Protein AF-A0A6B2H0Z5-F1 (afdb_monomer_lite)

Structure (mmCIF, N/CA/C/O backbone):
data_AF-A0A6B2H0Z5-F1
#
_entry.id   AF-A0A6B2H0Z5-F1
#
loop_
_atom_site.group_PDB
_atom_site.id
_atom_site.type_symbol
_atom_site.label_atom_id
_atom_site.label_alt_id
_atom_site.label_comp_id
_atom_site.label_asym_id
_atom_site.label_entity_id
_atom_site.label_seq_id
_atom_site.pdbx_PDB_ins_code
_atom_site.Cartn_x
_atom_site.Cartn_y
_atom_site.Cartn_z
_atom_site.occupancy
_atom_site.B_iso_or_equiv
_atom_site.auth_seq_id
_atom_site.auth_comp_id
_atom_site.auth_asym_id
_atom_site.auth_atom_id
_atom_site.pdbx_PDB_model_num
ATOM 1 N N . MET A 1 1 ? 14.601 -11.445 -12.631 1.00 54.88 1 MET A N 1
ATOM 2 C CA . MET A 1 1 ? 14.961 -10.022 -12.472 1.00 54.88 1 MET A CA 1
ATOM 3 C C . MET A 1 1 ? 13.698 -9.338 -11.996 1.00 54.88 1 MET A C 1
ATOM 5 O O . MET A 1 1 ? 12.668 -9.579 -12.610 1.00 54.88 1 MET A O 1
ATOM 9 N N . VAL A 1 2 ? 13.728 -8.634 -10.868 1.00 63.78 2 VAL A N 1
ATOM 10 C CA . VAL A 1 2 ? 12.525 -7.938 -10.394 1.00 63.78 2 VAL A CA 1
ATOM 11 C C . VAL A 1 2 ? 12.259 -6.772 -11.336 1.00 63.78 2 VAL A C 1
ATOM 13 O O . VAL A 1 2 ? 13.177 -6.010 -11.643 1.00 63.78 2 VAL A O 1
ATOM 16 N N . ASP A 1 3 ? 11.029 -6.669 -11.828 1.00 83.62 3 ASP A N 1
ATOM 17 C CA . ASP A 1 3 ? 10.642 -5.592 -12.726 1.00 83.62 3 ASP A CA 1
ATOM 18 C C . ASP A 1 3 ? 10.472 -4.292 -11.928 1.00 83.62 3 ASP A C 1
ATOM 20 O O . ASP A 1 3 ? 9.565 -4.160 -11.104 1.00 83.62 3 ASP A O 1
ATOM 24 N N . LYS A 1 4 ? 11.348 -3.311 -12.183 1.00 89.19 4 LYS A N 1
ATOM 25 C CA . LYS A 1 4 ? 11.259 -1.968 -11.586 1.00 89.19 4 LYS A CA 1
ATOM 26 C C . LYS A 1 4 ? 9.929 -1.280 -11.905 1.00 89.19 4 LYS A C 1
ATOM 28 O O . LYS A 1 4 ? 9.521 -0.390 -11.163 1.00 89.19 4 LYS A O 1
ATOM 33 N N . THR A 1 5 ? 9.264 -1.679 -12.986 1.00 90.88 5 THR A N 1
ATOM 34 C CA . THR A 1 5 ? 7.922 -1.220 -13.350 1.00 90.88 5 THR A CA 1
ATOM 35 C C . THR A 1 5 ? 6.904 -1.689 -12.321 1.00 90.88 5 THR A C 1
ATOM 37 O O . THR A 1 5 ? 6.178 -0.859 -11.785 1.00 90.88 5 THR A O 1
ATOM 40 N N . ASN A 1 6 ? 6.924 -2.976 -11.961 1.00 92.50 6 ASN A N 1
ATOM 41 C CA . ASN A 1 6 ? 6.032 -3.530 -10.942 1.00 92.50 6 ASN A CA 1
ATOM 42 C C . ASN A 1 6 ? 6.321 -2.931 -9.564 1.00 92.50 6 ASN A C 1
ATOM 44 O O . ASN A 1 6 ? 5.388 -2.574 -8.858 1.00 92.50 6 ASN A O 1
ATOM 48 N N . LEU A 1 7 ? 7.596 -2.733 -9.204 1.00 93.94 7 LEU A N 1
ATOM 49 C CA . LEU A 1 7 ? 7.946 -2.058 -7.945 1.00 93.94 7 LEU A CA 1
ATOM 50 C C . LEU A 1 7 ? 7.354 -0.644 -7.871 1.00 93.94 7 LEU A C 1
ATOM 52 O O . LEU A 1 7 ? 6.771 -0.271 -6.855 1.00 93.94 7 LEU A O 1
ATOM 56 N N . ARG A 1 8 ? 7.492 0.145 -8.946 1.00 94.88 8 ARG A N 1
ATOM 57 C CA . ARG A 1 8 ? 6.935 1.505 -9.019 1.00 94.88 8 ARG A CA 1
ATOM 58 C C . ARG A 1 8 ? 5.415 1.496 -8.986 1.00 94.88 8 ARG A C 1
ATOM 60 O O . ARG A 1 8 ? 4.840 2.303 -8.271 1.00 94.88 8 ARG A O 1
ATOM 67 N N . LEU A 1 9 ? 4.786 0.596 -9.737 1.00 95.19 9 LEU A N 1
ATOM 68 C CA . LEU A 1 9 ? 3.334 0.487 -9.781 1.00 95.19 9 LEU A CA 1
ATOM 69 C C . LEU A 1 9 ? 2.774 0.130 -8.398 1.00 95.19 9 LEU A C 1
ATOM 71 O O . LEU A 1 9 ? 1.951 0.875 -7.884 1.00 95.19 9 LEU A O 1
ATOM 75 N N . ALA A 1 10 ? 3.304 -0.911 -7.745 1.00 95.62 10 ALA A N 1
ATOM 76 C CA . ALA A 1 10 ? 2.910 -1.294 -6.386 1.00 95.62 10 ALA A CA 1
ATOM 77 C C . ALA A 1 10 ? 3.053 -0.129 -5.395 1.00 95.62 10 ALA A C 1
ATOM 79 O O . ALA A 1 10 ? 2.134 0.159 -4.630 1.00 95.62 10 ALA A O 1
ATOM 80 N N . LEU A 1 11 ? 4.200 0.560 -5.429 1.00 96.50 11 LEU A N 1
ATOM 81 C CA . LEU A 1 11 ? 4.492 1.682 -4.542 1.00 96.50 11 LEU A CA 1
ATOM 82 C C . LEU A 1 11 ? 3.501 2.839 -4.726 1.00 96.50 11 LEU A C 1
ATOM 84 O O . LEU A 1 11 ? 2.967 3.350 -3.742 1.00 96.50 11 LEU A O 1
ATOM 88 N N . GLU A 1 12 ? 3.277 3.277 -5.965 1.00 97.00 12 GLU A N 1
ATOM 89 C CA . GLU A 1 12 ? 2.413 4.426 -6.245 1.00 97.00 12 GLU A CA 1
ATOM 90 C C . GLU A 1 12 ? 0.940 4.090 -5.989 1.00 97.00 12 GLU A C 1
ATOM 92 O O . GLU A 1 12 ? 0.263 4.849 -5.296 1.00 97.00 12 GLU A O 1
ATOM 97 N N . THR A 1 13 ? 0.457 2.925 -6.433 1.00 96.50 13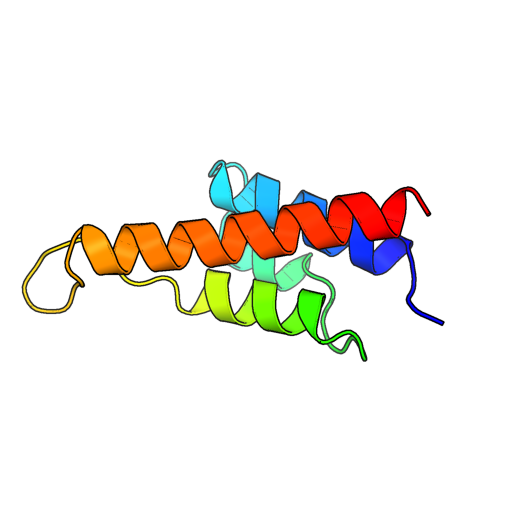 THR A N 1
ATOM 98 C CA . THR A 1 13 ? -0.929 2.499 -6.188 1.00 96.50 13 THR A CA 1
ATOM 99 C C . THR A 1 13 ? -1.210 2.343 -4.689 1.00 96.50 13 THR A C 1
ATOM 101 O O . THR A 1 13 ? -2.227 2.839 -4.203 1.00 96.50 13 THR A O 1
ATOM 104 N N . ALA A 1 14 ? -0.291 1.748 -3.918 1.00 96.25 14 ALA A N 1
ATOM 105 C CA . ALA A 1 14 ? -0.426 1.667 -2.462 1.00 96.25 14 ALA A CA 1
ATOM 106 C C . ALA A 1 14 ? -0.514 3.054 -1.809 1.00 96.25 14 ALA A C 1
ATOM 108 O O . ALA A 1 14 ? -1.377 3.292 -0.963 1.00 96.25 14 ALA A O 1
ATOM 109 N N . LYS A 1 15 ? 0.348 3.995 -2.216 1.00 96.81 15 LYS A N 1
ATOM 110 C CA . LYS A 1 15 ? 0.331 5.372 -1.697 1.00 96.81 15 LYS A CA 1
ATOM 111 C C . LYS A 1 15 ? -0.968 6.096 -2.024 1.00 96.81 15 LYS A C 1
ATOM 113 O O . LYS A 1 15 ? -1.49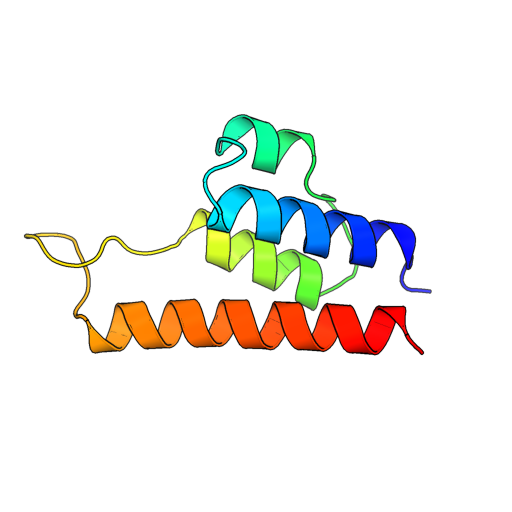0 6.817 -1.175 1.00 96.81 15 LYS A O 1
ATOM 118 N N . GLU A 1 16 ? -1.488 5.935 -3.236 1.00 97.50 16 GLU A N 1
ATOM 119 C CA . GLU A 1 16 ? -2.764 6.530 -3.630 1.00 97.50 16 GLU A CA 1
ATOM 120 C C . GLU A 1 16 ? -3.930 5.970 -2.814 1.00 97.50 16 GLU A C 1
ATOM 122 O O . GLU A 1 16 ? -4.781 6.747 -2.373 1.00 97.50 16 GLU A O 1
ATOM 127 N N . PHE A 1 17 ? -3.942 4.659 -2.555 1.00 96.19 17 PHE A N 1
ATOM 128 C CA . PHE A 1 17 ? -4.965 4.018 -1.732 1.00 96.19 17 PHE A CA 1
ATOM 129 C C . PHE A 1 17 ? -4.906 4.496 -0.277 1.00 96.19 17 PHE A C 1
ATOM 131 O O . PHE A 1 17 ? -5.913 4.951 0.263 1.00 96.19 17 PHE A O 1
ATOM 138 N N . ILE A 1 18 ? -3.720 4.488 0.342 1.00 93.56 18 ILE A N 1
ATOM 139 C CA . ILE A 1 18 ? -3.520 4.953 1.727 1.00 93.56 18 ILE A CA 1
ATOM 140 C C . ILE A 1 18 ? -3.899 6.434 1.872 1.00 93.56 18 ILE A C 1
ATOM 142 O O . ILE A 1 18 ? -4.464 6.843 2.885 1.00 93.56 18 ILE A O 1
ATOM 146 N N . ALA A 1 19 ? -3.637 7.247 0.844 1.00 95.25 19 ALA A N 1
ATOM 147 C CA . ALA A 1 19 ? -4.048 8.648 0.801 1.00 95.25 19 ALA A CA 1
ATOM 148 C C . ALA A 1 19 ? -5.556 8.850 0.539 1.00 95.25 19 ALA A C 1
ATOM 150 O O . ALA A 1 19 ? -6.008 9.996 0.490 1.00 95.25 19 ALA A O 1
ATOM 151 N N . GLY A 1 20 ? -6.326 7.777 0.332 1.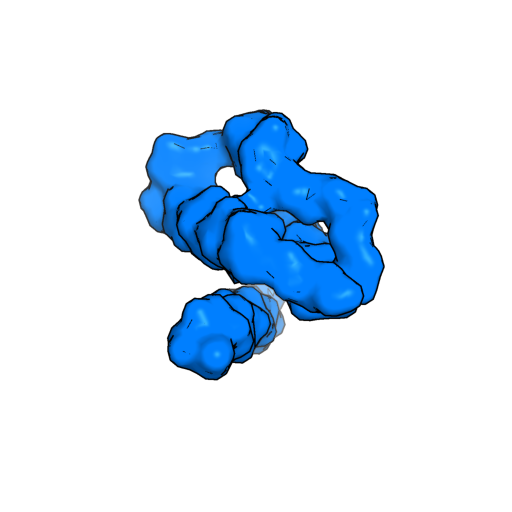00 94.94 20 GLY A N 1
ATOM 152 C CA . GLY A 1 20 ? -7.757 7.822 0.030 1.00 94.94 20 GLY A CA 1
ATOM 153 C C . GLY A 1 20 ? -8.088 8.403 -1.347 1.00 94.94 20 GLY A C 1
ATOM 154 O O . GLY A 1 20 ? -9.200 8.886 -1.553 1.00 94.94 20 GLY A O 1
ATOM 155 N N . LYS A 1 21 ? -7.126 8.415 -2.279 1.00 97.62 21 LYS A N 1
ATOM 156 C CA . LYS A 1 21 ? -7.313 8.941 -3.643 1.00 97.62 21 LYS A CA 1
ATOM 157 C C . LYS A 1 21 ? -7.972 7.934 -4.579 1.00 97.62 21 LYS A C 1
ATOM 159 O O . LYS A 1 21 ? -8.614 8.344 -5.542 1.00 97.62 21 LYS A O 1
ATOM 164 N N . ILE A 1 22 ? -7.791 6.648 -4.296 1.00 96.81 22 ILE A N 1
ATOM 165 C CA . ILE A 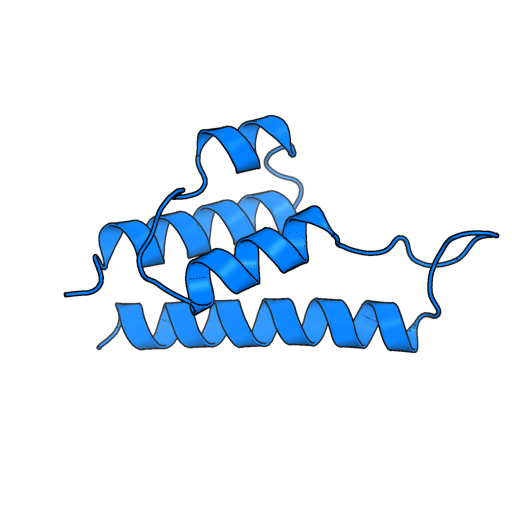1 22 ? -8.397 5.537 -5.025 1.00 96.81 22 ILE A CA 1
ATOM 166 C C . ILE A 1 22 ? -9.110 4.605 -4.046 1.00 96.81 22 ILE A C 1
ATOM 168 O O . ILE A 1 22 ? -8.722 4.506 -2.881 1.00 96.81 22 ILE A O 1
ATOM 172 N N . ASP A 1 23 ? -10.165 3.942 -4.509 1.00 95.56 23 ASP A N 1
ATOM 173 C CA . ASP A 1 23 ? -10.876 2.933 -3.727 1.00 95.56 23 ASP A CA 1
ATOM 174 C C . ASP A 1 23 ? -10.215 1.544 -3.828 1.00 95.56 23 ASP A C 1
ATOM 176 O O . ASP A 1 23 ? -9.244 1.336 -4.558 1.00 95.56 23 ASP A O 1
ATOM 180 N N . TYR A 1 24 ? -10.735 0.569 -3.077 1.00 93.75 24 TYR A N 1
ATOM 181 C CA . TYR A 1 24 ? -10.190 -0.792 -3.077 1.00 93.75 24 TYR A CA 1
ATOM 182 C C . TYR A 1 24 ? -10.336 -1.490 -4.437 1.00 93.75 24 TYR A C 1
ATOM 184 O O . TYR A 1 24 ? -9.485 -2.290 -4.810 1.00 93.75 24 TYR A O 1
ATOM 192 N N . LYS A 1 25 ? -11.383 -1.179 -5.211 1.00 95.00 25 LYS A N 1
ATOM 193 C CA . LYS A 1 25 ? -11.539 -1.756 -6.548 1.00 95.00 25 LYS A CA 1
ATOM 194 C C . LYS A 1 25 ? -10.424 -1.251 -7.463 1.00 95.00 25 LYS A C 1
ATOM 196 O O . LYS A 1 25 ? -9.798 -2.038 -8.156 1.00 95.00 25 LYS A O 1
ATOM 201 N N . GLN A 1 26 ? -10.147 0.047 -7.425 1.00 95.75 26 GLN A N 1
ATOM 202 C CA . GLN A 1 26 ? -9.047 0.657 -8.161 1.00 95.75 26 GLN A CA 1
ATOM 203 C C . GLN A 1 26 ? -7.681 0.175 -7.665 1.00 95.75 26 GLN A C 1
ATOM 205 O O . GLN A 1 26 ? -6.776 0.045 -8.481 1.00 95.75 26 GLN A O 1
ATOM 210 N N . LEU A 1 27 ? -7.514 -0.093 -6.367 1.00 95.12 27 LEU A N 1
ATOM 211 C CA . LEU A 1 27 ? -6.325 -0.773 -5.856 1.00 95.12 27 LEU A CA 1
ATOM 212 C C . LEU A 1 27 ? -6.188 -2.141 -6.534 1.00 95.12 27 LEU A C 1
ATOM 214 O O . LEU A 1 27 ? -5.199 -2.361 -7.213 1.00 95.12 27 LEU A O 1
ATOM 218 N N . ASN A 1 28 ? -7.193 -3.010 -6.426 1.00 93.31 28 ASN A N 1
ATOM 219 C CA . ASN A 1 28 ? -7.167 -4.360 -6.992 1.00 93.31 28 ASN A CA 1
ATOM 220 C C . ASN A 1 28 ? -6.967 -4.376 -8.521 1.00 93.31 28 ASN A C 1
ATOM 222 O O . ASN A 1 28 ? -6.277 -5.238 -9.041 1.00 93.31 28 ASN A O 1
ATOM 226 N N . ASP A 1 29 ? -7.548 -3.422 -9.250 1.00 93.94 29 ASP A N 1
ATOM 227 C CA . ASP A 1 29 ? -7.426 -3.353 -10.712 1.00 93.94 29 ASP A CA 1
ATOM 228 C C . ASP A 1 29 ? -6.039 -2.855 -11.176 1.00 93.94 29 ASP A C 1
ATOM 230 O O . ASP A 1 29 ? -5.625 -3.155 -12.297 1.00 93.94 29 ASP A O 1
ATOM 234 N N . ASN A 1 30 ? -5.335 -2.062 -10.355 1.00 92.75 30 ASN A N 1
ATOM 235 C CA . ASN A 1 30 ? -4.069 -1.415 -10.735 1.00 92.75 30 ASN A CA 1
ATOM 236 C C . ASN A 1 30 ? -2.838 -1.977 -10.015 1.00 92.75 30 ASN A C 1
ATOM 238 O O . ASN A 1 30 ? -1.715 -1.712 -10.448 1.00 92.75 30 ASN A O 1
ATOM 242 N N . PHE A 1 31 ? -3.020 -2.698 -8.909 1.00 93.50 31 PHE A N 1
ATOM 243 C CA . PHE A 1 31 ? -1.913 -3.290 -8.175 1.00 93.50 31 PHE A CA 1
ATOM 244 C C . PHE A 1 31 ? -1.300 -4.422 -9.012 1.00 93.50 31 PHE A C 1
ATOM 246 O O . PHE A 1 31 ? -2.025 -5.169 -9.669 1.00 93.50 31 PHE A O 1
ATOM 253 N N . PRO A 1 32 ? 0.036 -4.546 -9.063 1.00 91.69 32 PRO A N 1
ATOM 254 C CA . PRO A 1 32 ? 0.662 -5.616 -9.822 1.00 91.69 32 PRO A CA 1
ATOM 255 C C . PRO A 1 32 ? 0.427 -6.964 -9.132 1.00 91.69 32 PRO A C 1
ATOM 257 O O . PRO A 1 32 ? 1.077 -7.278 -8.136 1.00 91.69 32 PRO A O 1
ATOM 260 N N . ASP A 1 33 ? -0.467 -7.760 -9.708 1.00 76.12 33 ASP A N 1
ATOM 261 C CA . ASP A 1 33 ? -0.721 -9.141 -9.304 1.00 76.12 33 ASP A CA 1
ATOM 262 C C . ASP A 1 33 ? 0.340 -10.110 -9.854 1.00 76.12 33 ASP A C 1
ATOM 264 O O . ASP A 1 33 ? 1.051 -9.828 -10.824 1.00 76.12 33 ASP A O 1
ATOM 268 N N . ASP A 1 34 ? 0.424 -11.290 -9.230 1.00 66.69 34 ASP A N 1
ATOM 269 C CA . ASP A 1 34 ? 1.204 -12.446 -9.701 1.00 66.69 34 ASP A CA 1
ATOM 270 C C . ASP A 1 34 ? 2.709 -12.159 -9.877 1.00 66.69 34 ASP A C 1
ATOM 272 O O . ASP A 1 34 ? 3.406 -12.675 -10.760 1.00 66.69 34 ASP A O 1
ATOM 276 N N . THR A 1 35 ? 3.246 -11.298 -9.009 1.00 73.88 35 THR A N 1
ATOM 277 C CA . THR A 1 35 ? 4.680 -11.032 -8.985 1.00 73.88 35 THR A CA 1
ATOM 278 C C . THR A 1 35 ? 5.416 -12.133 -8.219 1.00 73.88 35 THR A C 1
ATOM 280 O O . THR A 1 35 ? 5.006 -12.568 -7.144 1.00 73.88 35 THR A O 1
ATOM 283 N N . ASN A 1 36 ? 6.591 -12.535 -8.715 1.00 83.56 36 ASN A N 1
ATOM 284 C CA . ASN A 1 36 ? 7.544 -13.345 -7.939 1.00 83.56 36 ASN A CA 1
ATOM 285 C C . ASN A 1 36 ? 8.245 -12.524 -6.827 1.00 83.56 36 ASN A C 1
ATOM 287 O O . ASN A 1 36 ? 9.301 -12.926 -6.330 1.00 83.56 36 ASN A O 1
ATOM 291 N N . ASP A 1 37 ? 7.707 -11.352 -6.468 1.00 90.12 37 ASP A N 1
ATOM 292 C CA . ASP A 1 37 ? 8.290 -10.429 -5.506 1.00 90.12 37 ASP A CA 1
ATOM 293 C C . ASP A 1 37 ? 7.558 -10.500 -4.167 1.00 90.12 37 ASP A C 1
ATOM 295 O O . ASP A 1 37 ? 6.403 -10.102 -4.030 1.00 90.12 37 ASP A O 1
ATOM 299 N N . LYS A 1 38 ? 8.259 -11.005 -3.150 1.00 91.31 38 LYS A N 1
ATOM 300 C CA . LYS A 1 38 ? 7.684 -11.187 -1.815 1.00 91.31 38 LYS A CA 1
ATOM 301 C C . LYS A 1 38 ? 7.231 -9.875 -1.180 1.00 91.31 38 LYS A C 1
ATOM 303 O O . LYS A 1 38 ? 6.254 -9.895 -0.449 1.00 91.31 38 LYS A O 1
ATOM 308 N N . GLU A 1 39 ? 7.925 -8.768 -1.439 1.00 92.69 39 GLU A N 1
ATOM 309 C CA . GLU A 1 39 ? 7.603 -7.487 -0.804 1.00 92.69 39 GLU A CA 1
ATOM 310 C C . GLU A 1 39 ? 6.364 -6.846 -1.429 1.00 92.69 39 GLU A C 1
ATOM 312 O O . GLU A 1 39 ? 5.567 -6.253 -0.712 1.00 92.69 39 GLU A O 1
ATOM 317 N N . ILE A 1 40 ? 6.168 -7.003 -2.744 1.00 93.94 40 ILE A N 1
ATOM 318 C CA . ILE A 1 40 ? 4.935 -6.563 -3.412 1.00 93.94 40 ILE A CA 1
ATOM 319 C C . ILE A 1 40 ? 3.734 -7.345 -2.868 1.00 93.94 40 ILE A C 1
ATOM 321 O O . ILE A 1 40 ? 2.734 -6.739 -2.490 1.00 93.94 40 ILE A O 1
ATOM 325 N N . ASN A 1 41 ? 3.853 -8.671 -2.778 1.00 92.56 41 ASN A N 1
ATOM 326 C CA . ASN A 1 41 ? 2.759 -9.520 -2.305 1.00 92.56 41 ASN A CA 1
ATOM 327 C C . ASN A 1 41 ? 2.451 -9.258 -0.817 1.00 92.56 41 ASN A C 1
ATOM 329 O O . ASN A 1 41 ? 1.293 -9.107 -0.449 1.00 92.56 41 ASN A O 1
ATOM 333 N N . GLU A 1 42 ? 3.479 -9.111 0.030 1.00 93.62 42 GLU A N 1
ATOM 334 C CA . GLU A 1 42 ? 3.303 -8.759 1.449 1.00 93.62 42 GLU A CA 1
ATOM 335 C C . GLU A 1 42 ? 2.641 -7.381 1.619 1.00 93.62 42 GLU A C 1
ATOM 337 O O . GLU A 1 42 ? 1.816 -7.200 2.513 1.00 93.62 42 GLU A O 1
ATOM 342 N N . LEU A 1 43 ? 2.962 -6.406 0.759 1.00 95.12 43 LEU A N 1
ATOM 343 C CA . LEU A 1 43 ? 2.316 -5.094 0.785 1.00 95.12 43 LEU A CA 1
ATOM 344 C C . LEU A 1 43 ? 0.820 -5.187 0.469 1.00 95.12 43 LEU A C 1
ATOM 346 O O . LEU A 1 43 ? 0.022 -4.563 1.168 1.00 95.12 43 LEU A O 1
ATOM 350 N N . PHE A 1 44 ? 0.450 -5.946 -0.565 1.00 94.19 44 PHE A N 1
ATOM 351 C CA . PHE A 1 44 ? -0.954 -6.136 -0.925 1.00 94.19 44 PHE A CA 1
ATOM 352 C C . PHE A 1 44 ? -1.727 -6.828 0.196 1.00 94.19 44 PHE A C 1
ATOM 354 O O . PHE A 1 44 ? -2.745 -6.298 0.638 1.00 94.19 44 PHE A O 1
ATOM 361 N N . ASP A 1 45 ? -1.192 -7.935 0.720 1.00 93.25 45 ASP A N 1
ATOM 362 C CA . ASP A 1 45 ? -1.796 -8.687 1.823 1.00 93.25 45 ASP A CA 1
ATOM 363 C C . ASP A 1 45 ? -2.046 -7.788 3.035 1.00 93.25 45 ASP A C 1
ATOM 365 O O . ASP A 1 45 ? -3.111 -7.864 3.654 1.00 93.25 45 ASP A O 1
ATOM 369 N N . LEU A 1 46 ? -1.083 -6.918 3.365 1.00 93.81 46 LEU A N 1
ATOM 370 C CA . LEU A 1 46 ? -1.255 -5.960 4.448 1.00 93.81 46 LEU A CA 1
ATOM 371 C C . LEU A 1 46 ? -2.400 -4.987 4.137 1.00 93.81 46 LEU A C 1
ATOM 373 O O . LEU A 1 46 ? -3.324 -4.817 4.924 1.00 93.81 46 LEU A O 1
ATOM 377 N N . ILE A 1 47 ? -2.383 -4.341 2.978 1.00 93.19 47 ILE A N 1
ATOM 378 C CA . ILE A 1 47 ? -3.416 -3.355 2.645 1.00 93.19 47 ILE A CA 1
ATOM 379 C C . ILE A 1 47 ? -4.817 -3.990 2.626 1.00 93.19 47 ILE A C 1
ATOM 381 O O . ILE A 1 47 ? -5.763 -3.414 3.167 1.00 93.19 47 ILE A O 1
ATOM 385 N N . GLU A 1 48 ? -4.949 -5.186 2.059 1.00 91.62 48 GLU A N 1
ATOM 386 C CA . GLU A 1 48 ? -6.209 -5.925 1.987 1.00 91.62 48 GLU A CA 1
ATOM 387 C C . GLU A 1 48 ? -6.744 -6.309 3.373 1.00 91.62 48 GLU A C 1
ATOM 389 O O . GLU A 1 48 ? -7.942 -6.181 3.644 1.00 91.62 48 GLU A O 1
ATOM 394 N N . HIS A 1 49 ? -5.862 -6.742 4.274 1.00 91.12 49 HIS A N 1
ATOM 395 C CA . HIS A 1 49 ? -6.233 -7.237 5.598 1.00 91.12 49 HIS A CA 1
ATOM 396 C C . HIS A 1 49 ? -6.074 -6.186 6.701 1.00 91.12 49 HIS A C 1
ATOM 398 O O . HIS A 1 49 ? -6.029 -6.541 7.887 1.00 91.12 49 HIS A O 1
ATOM 404 N N . GLN A 1 50 ? -6.001 -4.900 6.343 1.00 88.38 50 GLN A N 1
ATOM 405 C CA . GLN A 1 50 ? -5.783 -3.835 7.311 1.00 88.38 50 GLN A CA 1
ATOM 406 C C . GLN A 1 50 ? -6.897 -3.833 8.373 1.00 88.38 50 GLN A C 1
ATOM 408 O O . GLN A 1 50 ? -8.084 -3.675 8.055 1.00 88.38 50 GLN A O 1
ATOM 413 N N . PRO A 1 51 ? -6.553 -4.009 9.660 1.00 89.06 51 PRO A N 1
ATOM 414 C CA . PRO A 1 51 ? -7.555 -4.122 10.699 1.00 89.06 51 PRO A CA 1
ATOM 415 C C . PRO A 1 51 ? -8.206 -2.766 10.968 1.00 89.06 51 PRO A C 1
ATOM 417 O O . PRO A 1 51 ? -7.572 -1.712 10.905 1.00 89.06 51 PRO A O 1
ATOM 420 N N . LYS A 1 52 ? -9.483 -2.786 11.352 1.00 88.81 52 LYS A N 1
ATOM 421 C CA . LYS A 1 52 ? -10.172 -1.569 11.790 1.00 88.81 52 LYS A CA 1
ATOM 422 C C . LYS A 1 52 ? -9.718 -1.193 13.198 1.00 88.81 52 LYS A C 1
ATOM 424 O O . LYS A 1 52 ? -9.666 -2.045 14.085 1.00 88.81 52 LYS A O 1
ATOM 429 N N . LEU A 1 53 ? -9.425 0.087 13.403 1.00 91.19 53 LEU A N 1
ATOM 430 C CA . LEU A 1 53 ? -9.097 0.629 14.717 1.00 91.19 53 LEU A CA 1
ATOM 431 C C . LEU A 1 53 ? -10.354 0.693 15.603 1.00 91.19 53 LEU A C 1
ATOM 433 O O . LEU A 1 53 ? -11.312 1.396 15.278 1.00 91.19 53 LEU A O 1
ATOM 437 N N . GLY A 1 54 ? -10.327 -0.004 16.743 1.00 88.00 54 GLY A N 1
ATOM 438 C CA . GLY A 1 54 ? -11.389 0.030 17.753 1.00 88.00 54 GLY A CA 1
ATOM 439 C C . GLY A 1 54 ? -12.698 -0.687 17.379 1.00 88.00 54 GLY A C 1
ATOM 440 O O . GLY A 1 54 ? -12.870 -1.241 16.298 1.00 88.00 54 GLY A O 1
ATOM 441 N N . GLY A 1 55 ? -13.659 -0.684 18.308 1.00 83.62 55 GLY A N 1
ATOM 442 C CA . GLY A 1 55 ? -14.936 -1.398 18.172 1.00 83.62 55 GLY A CA 1
ATOM 443 C C . GLY A 1 55 ? -14.881 -2.863 18.626 1.00 83.62 55 GLY A C 1
ATOM 444 O O . GLY A 1 55 ? -13.833 -3.371 19.007 1.00 83.62 55 GLY A O 1
ATOM 44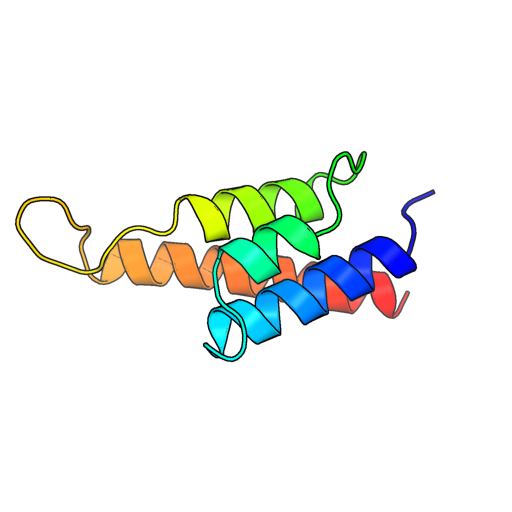5 N N . PHE A 1 56 ? -16.032 -3.547 18.603 1.00 81.06 56 PHE A N 1
ATOM 446 C CA . PHE A 1 56 ? -16.179 -4.919 19.124 1.00 81.06 56 PHE A CA 1
ATOM 447 C C . PHE A 1 56 ? -15.345 -5.969 18.364 1.00 81.06 56 PHE A C 1
ATOM 449 O O . PHE A 1 56 ? -14.997 -6.997 18.932 1.00 81.06 56 PHE A O 1
ATOM 456 N N . LEU A 1 57 ? -15.023 -5.702 17.093 1.00 83.25 57 LEU A N 1
ATOM 457 C CA . LEU A 1 57 ? -14.244 -6.586 16.213 1.00 83.25 57 LEU A CA 1
ATOM 458 C C . LEU A 1 57 ? -12.954 -5.934 15.687 1.00 83.25 57 LEU A C 1
ATOM 460 O O . LEU A 1 57 ? -12.330 -6.475 14.779 1.00 83.25 57 LEU A O 1
ATOM 464 N N . GLY A 1 58 ? -12.590 -4.751 16.187 1.00 89.44 58 GLY A N 1
ATOM 465 C CA . GLY A 1 58 ? -11.366 -4.071 15.770 1.00 89.44 58 GLY A CA 1
ATOM 466 C C . GLY A 1 58 ? -10.189 -4.358 16.690 1.00 89.44 58 GLY A C 1
ATOM 467 O O . GLY A 1 58 ? -10.306 -5.062 17.693 1.00 89.44 58 GLY A O 1
ATOM 468 N N . VAL A 1 59 ? -9.042 -3.790 16.340 1.00 92.44 59 VAL A N 1
ATOM 469 C CA . VAL A 1 59 ? -7.791 -3.960 17.085 1.00 92.44 59 VAL A CA 1
ATOM 470 C C . VAL A 1 59 ? -7.493 -2.756 17.978 1.00 92.44 59 VAL A C 1
ATOM 472 O O . VAL A 1 59 ? -8.102 -1.688 17.843 1.00 92.44 59 VAL A O 1
ATOM 475 N N . SER A 1 60 ? -6.549 -2.931 18.906 1.00 94.00 60 SER A N 1
ATOM 476 C CA . SER A 1 60 ? -6.025 -1.835 19.723 1.00 94.00 60 SER A CA 1
ATOM 477 C C . SER A 1 60 ? -5.272 -0.815 18.860 1.00 94.00 60 SER A C 1
ATOM 479 O O . SER A 1 60 ? -4.815 -1.132 17.760 1.00 94.00 60 SER A O 1
ATOM 481 N N . GLN A 1 61 ? -5.096 0.401 19.387 1.00 93.50 61 GLN A N 1
ATOM 482 C CA . GLN A 1 61 ? -4.263 1.423 18.745 1.00 93.50 61 GLN A CA 1
ATOM 483 C C . GLN A 1 61 ? -2.852 0.902 18.464 1.00 93.50 61 GLN A C 1
ATOM 485 O O . GLN A 1 61 ? -2.348 1.071 17.364 1.00 93.50 61 GLN A O 1
ATOM 490 N N . GLU A 1 62 ? -2.254 0.200 19.427 1.00 94.06 62 GLU A N 1
ATOM 491 C CA . GLU A 1 62 ? -0.914 -0.368 19.282 1.00 94.06 62 GLU A CA 1
ATOM 492 C C . GLU A 1 62 ? -0.828 -1.343 18.101 1.00 94.06 62 GLU A C 1
ATOM 494 O O . GLU A 1 62 ? 0.082 -1.242 17.284 1.00 94.06 62 GLU A O 1
ATOM 499 N N . THR A 1 63 ? -1.787 -2.263 17.970 1.00 91.88 63 THR A N 1
ATOM 500 C CA . THR A 1 63 ? -1.807 -3.218 16.854 1.00 91.88 63 THR A CA 1
ATOM 501 C C . THR A 1 63 ? -2.057 -2.520 15.520 1.00 91.88 63 THR A C 1
ATOM 503 O O . THR A 1 63 ? -1.429 -2.869 14.524 1.00 91.88 63 THR A O 1
ATOM 506 N N . TYR A 1 64 ? -2.944 -1.524 15.491 1.00 92.50 64 TYR A N 1
ATOM 507 C CA . TYR A 1 64 ? -3.183 -0.719 14.294 1.00 92.50 64 TYR A CA 1
ATOM 508 C C . TYR A 1 64 ? -1.915 0.029 13.854 1.00 92.50 64 TYR A C 1
ATOM 510 O O . TYR A 1 64 ? -1.545 -0.002 12.681 1.00 92.50 64 TYR A O 1
ATOM 518 N N . ASP A 1 65 ? -1.200 0.635 14.801 1.00 93.69 65 ASP A N 1
ATOM 519 C CA . ASP A 1 65 ? 0.044 1.359 14.542 1.00 93.69 65 ASP A CA 1
ATOM 520 C C . ASP A 1 65 ? 1.156 0.418 14.067 1.00 93.69 65 ASP A C 1
ATOM 522 O O . ASP A 1 65 ? 1.851 0.736 13.105 1.00 93.69 65 ASP A O 1
ATOM 526 N N . GLN A 1 66 ? 1.298 -0.763 14.680 1.00 94.00 66 GLN A N 1
ATOM 527 C CA . GLN A 1 66 ? 2.236 -1.799 14.226 1.00 94.00 66 GLN A CA 1
ATOM 528 C C . GLN A 1 66 ? 1.958 -2.218 12.780 1.00 94.00 66 GLN A C 1
ATOM 530 O O . GLN A 1 66 ? 2.883 -2.436 11.996 1.00 94.00 66 GLN A O 1
ATOM 535 N N . TYR A 1 67 ? 0.683 -2.313 12.414 1.00 93.44 67 TYR A N 1
ATOM 536 C CA . TYR A 1 67 ? 0.274 -2.669 11.066 1.00 93.44 67 TYR A CA 1
ATOM 537 C C . TYR A 1 67 ? 0.694 -1.603 10.047 1.00 93.44 67 TYR A C 1
ATOM 539 O O . TYR A 1 67 ? 1.341 -1.916 9.046 1.00 93.44 67 TYR A O 1
ATOM 547 N N . ASN A 1 68 ? 0.424 -0.332 10.350 1.00 93.38 68 ASN A N 1
ATOM 548 C CA . ASN A 1 68 ? 0.830 0.790 9.502 1.00 93.38 68 ASN A CA 1
ATOM 549 C C . ASN A 1 68 ? 2.356 0.918 9.409 1.00 93.38 68 ASN A C 1
ATOM 551 O O . ASN A 1 68 ? 2.888 1.144 8.328 1.00 93.38 68 ASN A O 1
ATOM 555 N N . GLN A 1 69 ? 3.080 0.674 10.505 1.00 95.94 69 GLN A N 1
ATOM 556 C CA . GLN A 1 69 ? 4.545 0.654 10.494 1.00 95.94 69 GLN A CA 1
ATOM 557 C C . GLN A 1 69 ? 5.112 -0.432 9.570 1.00 95.94 69 GLN A C 1
ATOM 559 O O . GLN A 1 69 ? 6.143 -0.218 8.929 1.00 95.94 69 GLN A O 1
ATOM 564 N N . ASN A 1 70 ? 4.464 -1.598 9.485 1.00 95.88 70 ASN A N 1
ATOM 565 C CA . ASN A 1 70 ? 4.881 -2.650 8.559 1.00 95.88 70 ASN A CA 1
ATOM 566 C C . ASN A 1 70 ? 4.653 -2.240 7.101 1.00 95.88 70 ASN A C 1
ATOM 568 O O . ASN A 1 70 ? 5.552 -2.442 6.283 1.00 95.88 70 ASN A O 1
ATOM 572 N N . ILE A 1 71 ? 3.512 -1.612 6.799 1.00 95.88 71 ILE A N 1
ATOM 573 C CA . ILE A 1 71 ? 3.227 -1.042 5.475 1.00 95.88 71 ILE A CA 1
ATOM 574 C C . ILE A 1 71 ? 4.306 -0.011 5.109 1.00 95.88 71 ILE A C 1
ATOM 576 O O . ILE A 1 71 ? 4.979 -0.164 4.089 1.00 95.88 71 ILE A O 1
ATOM 580 N N . ASP A 1 72 ? 4.561 0.971 5.977 1.00 96.88 72 ASP A N 1
ATOM 581 C CA . ASP A 1 72 ? 5.568 2.020 5.761 1.00 96.88 72 ASP A CA 1
ATOM 582 C C . ASP A 1 72 ? 6.972 1.447 5.528 1.00 96.88 72 ASP A C 1
ATOM 584 O O . ASP A 1 72 ? 7.722 1.904 4.658 1.00 96.88 72 ASP A O 1
ATOM 588 N N . ARG A 1 73 ? 7.335 0.406 6.286 1.00 97.56 73 ARG A N 1
ATOM 589 C CA . ARG A 1 73 ? 8.613 -0.293 6.132 1.00 97.56 73 ARG A CA 1
ATOM 590 C C . ARG A 1 73 ? 8.748 -0.908 4.742 1.00 97.56 73 ARG A C 1
ATOM 592 O O . ARG A 1 73 ? 9.823 -0.799 4.155 1.00 97.56 73 ARG A O 1
ATOM 599 N N . ILE A 1 74 ? 7.705 -1.559 4.229 1.00 96.69 74 ILE A N 1
ATOM 600 C CA . ILE A 1 74 ? 7.744 -2.175 2.898 1.00 96.69 74 ILE A CA 1
ATOM 601 C C . ILE A 1 74 ? 7.798 -1.099 1.816 1.00 96.69 74 ILE A C 1
ATOM 603 O O . ILE A 1 74 ? 8.661 -1.179 0.945 1.00 96.69 74 ILE A O 1
ATOM 607 N N . LEU A 1 75 ? 6.979 -0.044 1.911 1.00 96.81 75 LEU A N 1
ATOM 608 C CA . LEU A 1 75 ? 7.016 1.079 0.964 1.00 96.81 75 LEU A CA 1
ATOM 609 C C . LEU A 1 75 ? 8.428 1.670 0.847 1.00 96.81 75 LEU A C 1
ATOM 611 O O . LEU A 1 75 ? 8.927 1.877 -0.259 1.00 96.81 75 LEU A O 1
ATOM 615 N N . LYS A 1 76 ? 9.115 1.868 1.979 1.00 96.88 76 LYS A N 1
ATOM 616 C CA . LYS A 1 76 ? 10.497 2.363 1.991 1.00 96.88 76 LYS A CA 1
ATOM 617 C C . LYS A 1 76 ? 11.479 1.408 1.302 1.00 96.88 76 LYS A C 1
ATOM 619 O O . LYS A 1 76 ? 12.348 1.864 0.563 1.00 96.88 76 LYS A O 1
ATOM 624 N N . ARG A 1 77 ? 11.345 0.095 1.506 1.00 95.31 77 ARG A N 1
ATOM 625 C CA . ARG A 1 77 ? 12.190 -0.894 0.815 1.00 95.31 77 ARG A CA 1
ATOM 626 C C . ARG A 1 77 ? 11.950 -0.892 -0.689 1.00 95.31 77 ARG A C 1
ATOM 628 O O . ARG A 1 77 ? 12.915 -0.897 -1.449 1.00 95.31 77 ARG A O 1
ATOM 635 N N . LEU A 1 78 ? 10.691 -0.817 -1.128 1.00 94.44 78 LEU A N 1
ATOM 636 C CA . LEU A 1 78 ? 10.370 -0.684 -2.551 1.00 94.44 78 LEU A CA 1
ATOM 637 C C . LEU A 1 78 ? 11.020 0.581 -3.136 1.00 94.44 78 LEU A C 1
ATOM 639 O O . LEU A 1 78 ? 11.643 0.512 -4.193 1.00 94.44 78 LEU A O 1
ATOM 643 N N . GLU A 1 79 ? 10.957 1.717 -2.432 1.00 95.31 79 GLU A N 1
ATOM 644 C CA . GLU A 1 79 ? 11.628 2.957 -2.849 1.00 95.31 79 GLU A CA 1
ATOM 645 C C . GLU A 1 79 ? 13.145 2.814 -3.007 1.00 95.31 79 GLU A C 1
ATOM 647 O O . GLU A 1 79 ? 13.712 3.349 -3.962 1.00 95.31 79 GLU A O 1
ATOM 652 N N . GLU A 1 80 ? 13.813 2.134 -2.076 1.00 95.00 80 GLU A N 1
ATOM 653 C CA . GLU A 1 80 ? 15.258 1.883 -2.129 1.00 95.00 80 GLU A CA 1
ATOM 654 C C . GLU A 1 80 ? 15.610 1.013 -3.345 1.00 95.00 80 GLU A C 1
ATOM 656 O O . GLU A 1 80 ? 16.447 1.398 -4.162 1.00 95.00 80 GLU A O 1
ATOM 661 N N . ARG A 1 81 ? 14.869 -0.078 -3.553 1.00 92.88 81 ARG A N 1
ATOM 662 C CA . ARG A 1 81 ? 15.060 -1.021 -4.670 1.00 92.88 81 ARG A CA 1
ATOM 663 C C . ARG A 1 81 ? 14.777 -0.422 -6.049 1.00 92.88 81 ARG A C 1
ATOM 665 O O . ARG A 1 81 ? 15.277 -0.915 -7.055 1.00 92.88 81 ARG A O 1
ATOM 672 N N . ILE A 1 82 ? 13.952 0.622 -6.127 1.00 92.94 82 ILE A N 1
ATOM 673 C CA . ILE A 1 82 ? 13.704 1.361 -7.376 1.00 92.94 82 ILE A CA 1
ATOM 674 C C . ILE A 1 82 ? 14.897 2.261 -7.739 1.00 92.94 82 ILE A C 1
ATOM 676 O O . ILE A 1 82 ? 15.120 2.522 -8.929 1.00 92.94 82 ILE A O 1
ATOM 680 N N . LYS A 1 83 ? 15.612 2.776 -6.728 1.00 89.94 83 LYS A N 1
ATOM 681 C CA . LYS A 1 83 ? 16.740 3.709 -6.879 1.00 89.94 83 LYS A CA 1
ATOM 682 C C . LYS A 1 83 ? 18.053 2.999 -7.217 1.00 89.94 83 LYS A C 1
ATOM 684 O O . LYS A 1 83 ? 18.851 3.584 -7.946 1.00 89.94 8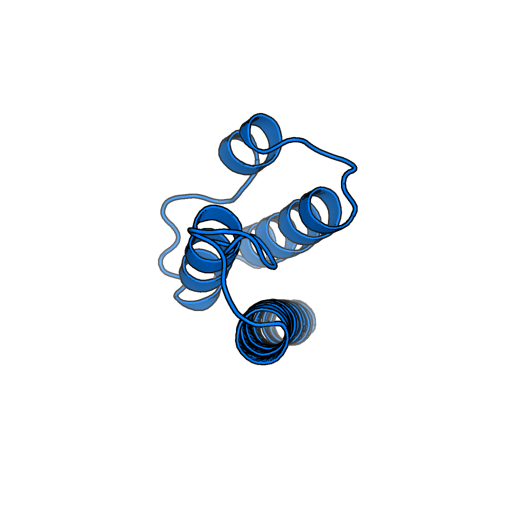3 LYS A O 1
ATOM 689 N N . GLU A 1 84 ? 18.259 1.790 -6.697 1.00 81.19 84 GLU A N 1
ATOM 690 C CA . GLU A 1 84 ? 19.322 0.852 -7.114 1.00 81.19 84 GLU A CA 1
ATOM 691 C C . GLU A 1 84 ? 19.147 0.444 -8.576 1.00 81.19 84 GLU A C 1
ATOM 693 O O . GLU A 1 84 ? 20.095 0.496 -9.390 1.00 81.19 84 GLU A O 1
#

Radius of gyration: 13.29 Å; chains: 1; bounding box: 36×22×33 Å

Sequence (84 aa):
MVDKTNLRLALETAKEFIAGKIDYKQLNDNFPDDTNDKEINELFDLIEHQPKLGGFLGVSQETYDQYNQNIDRILKRLEERIKE

Organism: NCBI:txid2700082

Secondary structure (DSSP, 8-state):
---HHHHHHHHHHHHHHHTTSS-HHHHHHHS--S-S-HHHHHHHHHHHTPPPBSSTT-B-HHHHHHHHHHHHHHHHHHHHHHH-

Foldseek 3Di:
DFDLVLLVQLLVLLVCVVVVVDDVVSSVVRHDPPGPDPLSVVLVVLVVPQFDDDDPRGDDPVVNVVSVVSNVVSSVVSVVVSVD

pLDDT: mean 91.45, std 7.36, range [54.88, 97.62]